Protein AF-A0A2X3JE96-F1 (afdb_monomer_lite)

Secondary structure (DSSP, 8-state):
-EEEEETTEEEEEEEEEEEEETTEEEEEEEEEETTTEEEEEEEEEEEETTEEEEEEEEEEEE-----TT----S-EEEEEEEEEEEEESSSSEEEEEEEEEEGGGTEEEEEEEEEEEEEETTEEEEEEEEEEEEE-TTSTT-EEEEEEEEEEEEETTTTEEEEEEEEEEEE-----

pLDDT: mean 83.29, std 15.34, range [42.59, 97.62]

Sequence (176 aa):
MAVQKTGKERQTGVSLDWQAAEPVQIYGNVWRSNITGYGFDTQGIWTHAQGNVALSHSRSWYRSEDEPYRYTTRPSIDHSSTLSTTWRFNSENSLNARLTHRSRNNGIGADVGFNTRTTLAGNAINWRLAAFDRPYGNTSSLRNRGVSLSASFALGGEKRSGNISLGSRTDSKRQP

Foldseek 3Di:
DDWDDDPPKTKDKDKDWDDPDPQKIKIKMWMAIPAFGIKMKIKIWGADPFWIKMKMKIKGFGDPPPDPPDPPVGTDIKMKIKIWIWGHPDPFKIKIKMWMAIPQAREIKIKIKIWGWDADPNKIKIKMKIWIWAQDPRYNPWIKTKIKIKIKIDDPDDRDIDMDMDMDIDTDDPDD

Structure (mmCIF, N/CA/C/O backbone):
data_AF-A0A2X3JE96-F1
#
_entry.id   AF-A0A2X3JE96-F1
#
loop_
_atom_site.group_PDB
_atom_site.id
_atom_site.type_symbol
_atom_site.label_atom_id
_atom_site.label_alt_id
_atom_site.label_comp_id
_atom_site.label_asym_id
_atom_site.label_entity_id
_atom_site.label_seq_id
_atom_site.pdbx_PDB_ins_code
_atom_site.Cartn_x
_atom_site.Cartn_y
_atom_site.Cartn_z
_atom_site.occupancy
_atom_site.B_iso_or_equiv
_atom_site.auth_seq_id
_atom_site.auth_comp_id
_atom_site.auth_asym_id
_atom_site.auth_atom_id
_atom_site.pdbx_PDB_model_num
ATOM 1 N N . MET A 1 1 ? -5.649 -11.391 -23.382 1.00 57.28 1 MET A N 1
ATOM 2 C CA . MET A 1 1 ? -4.721 -10.716 -24.319 1.00 57.28 1 MET A CA 1
ATOM 3 C C . MET A 1 1 ? -5.280 -9.344 -24.629 1.00 57.28 1 MET A C 1
ATOM 5 O O . MET A 1 1 ? -6.450 -9.263 -24.981 1.00 57.28 1 MET A O 1
ATOM 9 N N . ALA A 1 2 ? -4.484 -8.292 -24.461 1.00 66.94 2 ALA A N 1
ATOM 10 C CA . ALA A 1 2 ? -4.904 -6.920 -24.728 1.00 66.94 2 ALA A CA 1
ATOM 11 C C . ALA A 1 2 ? -3.920 -6.253 -25.696 1.00 66.94 2 ALA A C 1
ATOM 13 O O . ALA A 1 2 ? -2.701 -6.383 -25.554 1.00 66.94 2 ALA A O 1
ATOM 14 N N . VAL A 1 3 ? -4.455 -5.550 -26.692 1.00 64.00 3 VAL A N 1
ATOM 15 C CA . VAL A 1 3 ? -3.678 -4.754 -27.646 1.00 64.00 3 VAL A CA 1
ATOM 16 C C . VAL A 1 3 ? -4.184 -3.326 -27.555 1.00 64.00 3 VAL A C 1
ATOM 18 O O . VAL A 1 3 ? -5.359 -3.074 -27.808 1.00 64.00 3 VAL A O 1
ATOM 21 N N . GLN A 1 4 ? -3.299 -2.399 -27.200 1.00 69.00 4 GLN A N 1
ATOM 22 C CA . GLN A 1 4 ? -3.617 -0.978 -27.126 1.00 69.00 4 GLN A CA 1
ATOM 23 C C . GLN A 1 4 ? -2.662 -0.198 -28.032 1.00 69.00 4 GLN A C 1
ATOM 25 O O . GLN A 1 4 ? -1.456 -0.460 -28.079 1.00 69.00 4 GLN A O 1
ATOM 30 N N . LYS A 1 5 ? -3.214 0.753 -28.788 1.00 64.56 5 LYS A N 1
ATOM 31 C CA . LYS A 1 5 ? -2.460 1.674 -29.639 1.00 64.56 5 LYS A CA 1
ATOM 32 C C . LYS A 1 5 ? -2.765 3.099 -29.190 1.00 64.56 5 LYS A C 1
ATOM 34 O O . LYS A 1 5 ? -3.901 3.541 -29.327 1.00 64.56 5 LYS A O 1
ATOM 39 N N . THR A 1 6 ? -1.751 3.806 -28.704 1.00 62.25 6 THR A N 1
ATOM 40 C CA . THR A 1 6 ? -1.847 5.213 -28.294 1.00 62.25 6 THR A CA 1
ATOM 41 C C . THR A 1 6 ? -0.833 6.011 -29.110 1.00 62.25 6 THR A C 1
ATOM 43 O O . THR A 1 6 ? 0.373 5.916 -28.900 1.00 62.25 6 THR A O 1
ATOM 46 N N . GLY A 1 7 ? -1.299 6.770 -30.106 1.00 66.75 7 GLY A N 1
ATOM 47 C CA . GLY A 1 7 ? -0.417 7.528 -31.003 1.00 66.75 7 GLY A CA 1
ATOM 48 C C . GLY A 1 7 ? 0.545 6.633 -31.806 1.00 66.75 7 GLY A C 1
ATOM 49 O O . GLY A 1 7 ? 0.104 5.753 -32.551 1.00 66.75 7 GLY A O 1
ATOM 50 N N . LYS A 1 8 ? 1.861 6.867 -31.669 1.00 65.19 8 LYS A N 1
ATOM 51 C CA . LYS A 1 8 ? 2.934 6.031 -32.255 1.00 65.19 8 LYS A CA 1
ATOM 52 C C . LYS A 1 8 ? 3.290 4.814 -31.390 1.00 65.19 8 LYS A C 1
ATOM 54 O O . LYS A 1 8 ? 4.024 3.938 -31.844 1.00 65.19 8 LYS A O 1
ATOM 59 N N . GLU A 1 9 ? 2.778 4.742 -30.163 1.00 64.75 9 GLU A N 1
ATOM 60 C CA . GLU A 1 9 ? 3.037 3.638 -29.250 1.00 64.75 9 GLU A CA 1
ATOM 61 C C . GLU A 1 9 ? 2.094 2.470 -29.545 1.00 64.75 9 GLU A C 1
ATOM 63 O O . GLU A 1 9 ? 0.867 2.610 -29.564 1.00 64.75 9 GLU A O 1
ATOM 68 N N . ARG A 1 10 ? 2.679 1.294 -29.774 1.00 78.19 10 ARG A N 1
ATOM 69 C CA . ARG A 1 10 ? 1.950 0.027 -29.837 1.00 78.19 10 ARG A CA 1
ATOM 70 C C . ARG A 1 10 ? 2.374 -0.811 -28.646 1.00 78.19 10 ARG A C 1
ATOM 72 O O . ARG A 1 10 ? 3.548 -1.171 -28.561 1.00 78.19 10 ARG A O 1
ATOM 79 N N . GLN A 1 11 ? 1.418 -1.135 -27.781 1.00 79.12 11 GLN A N 1
ATOM 80 C CA . GLN A 1 11 ? 1.623 -2.007 -26.635 1.00 79.12 11 GLN A CA 1
ATOM 81 C C . GLN A 1 11 ? 0.806 -3.290 -26.804 1.00 79.12 11 GLN A C 1
ATOM 83 O O . GLN A 1 11 ? -0.346 -3.280 -27.240 1.00 79.12 11 GLN A O 1
ATOM 88 N N . THR A 1 12 ? 1.423 -4.427 -26.511 1.00 85.81 12 THR A N 1
ATOM 89 C CA . THR A 1 12 ? 0.778 -5.744 -26.507 1.00 85.81 12 THR A CA 1
ATOM 90 C C . THR A 1 12 ? 1.064 -6.410 -25.176 1.00 85.81 12 THR A C 1
ATOM 92 O O . THR A 1 12 ? 2.219 -6.448 -24.754 1.00 85.81 12 THR A O 1
ATOM 95 N N . GLY A 1 13 ? 0.020 -6.908 -24.518 1.00 85.69 13 GLY A N 1
ATOM 96 C CA . GLY A 1 13 ? 0.117 -7.522 -23.202 1.00 85.69 13 GLY A CA 1
ATOM 97 C C . GLY A 1 13 ? -0.664 -8.824 -23.087 1.00 85.69 13 GLY A C 1
ATOM 98 O O . GLY A 1 13 ? -1.726 -9.010 -23.697 1.00 85.69 13 GLY A O 1
ATOM 99 N N . VAL A 1 14 ? -0.127 -9.727 -22.279 1.00 89.56 14 VAL A N 1
ATOM 100 C CA . VAL A 1 14 ? -0.758 -10.979 -21.877 1.00 89.56 14 VAL A CA 1
ATOM 101 C C . VAL A 1 14 ? -0.803 -10.995 -20.360 1.00 89.56 14 VAL A C 1
ATOM 103 O O . VAL A 1 14 ? 0.239 -10.975 -19.713 1.00 89.56 14 VAL A O 1
ATOM 106 N N . SER A 1 15 ? -2.012 -11.055 -19.817 1.00 92.00 15 SER A N 1
ATOM 107 C CA . SER A 1 15 ? -2.261 -11.257 -18.399 1.00 92.00 15 SER A CA 1
ATOM 108 C C . SER A 1 15 ? -2.783 -12.668 -18.144 1.00 92.00 15 SER A C 1
ATOM 110 O O . SER A 1 15 ? -3.463 -13.259 -18.988 1.00 92.00 15 SER A O 1
ATOM 112 N N . LEU A 1 16 ? -2.445 -13.189 -16.975 1.00 93.31 16 LEU A N 1
ATOM 113 C CA . LEU A 1 16 ? -2.875 -14.454 -16.417 1.00 93.31 16 LEU A CA 1
ATOM 114 C C . LEU A 1 16 ? -3.349 -14.185 -14.992 1.00 93.31 16 LEU A C 1
ATOM 116 O O . LEU A 1 16 ? -2.656 -13.542 -14.206 1.00 93.31 16 LEU A O 1
ATOM 120 N N . ASP A 1 17 ? -4.535 -14.679 -14.686 1.00 93.81 17 ASP A N 1
ATOM 121 C CA . ASP A 1 17 ? -5.099 -14.708 -13.345 1.00 93.81 17 ASP A CA 1
ATOM 122 C C . ASP A 1 17 ? -5.314 -16.176 -12.994 1.00 93.81 17 ASP A C 1
ATOM 124 O O . ASP A 1 17 ? -5.878 -16.938 -13.786 1.00 93.81 17 ASP A O 1
ATOM 128 N N . TRP A 1 18 ? -4.784 -16.585 -11.851 1.00 94.38 18 TRP A N 1
ATOM 129 C CA . TRP A 1 18 ? -4.865 -17.945 -11.374 1.00 94.38 18 TRP A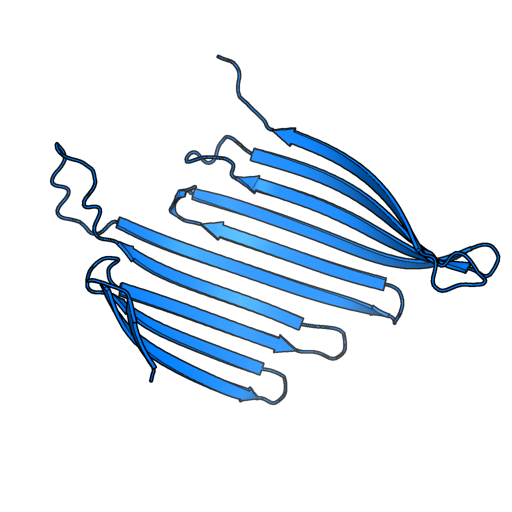 CA 1
ATOM 130 C C . TRP A 1 18 ? -5.215 -17.988 -9.893 1.00 94.38 18 TRP A C 1
ATOM 132 O O . TRP A 1 18 ? -4.445 -17.577 -9.023 1.00 94.38 18 TRP A O 1
ATOM 142 N N . GLN A 1 19 ? -6.367 -18.580 -9.596 1.00 95.25 19 GLN A N 1
ATOM 143 C CA . GLN A 1 19 ? -6.744 -18.958 -8.244 1.00 95.25 19 GLN A CA 1
ATOM 144 C C . GLN A 1 19 ? -6.149 -20.334 -7.920 1.00 95.25 19 GLN A C 1
ATOM 146 O O . GLN A 1 19 ? -6.701 -21.367 -8.294 1.00 95.25 19 GLN A O 1
ATOM 151 N N . ALA A 1 20 ? -4.991 -20.346 -7.257 1.00 90.31 20 ALA A N 1
ATOM 152 C CA . ALA A 1 20 ? -4.286 -21.581 -6.905 1.00 90.31 20 ALA A CA 1
ATOM 153 C C . ALA A 1 20 ? -4.995 -22.356 -5.779 1.00 90.31 20 ALA A C 1
ATOM 155 O O . ALA A 1 20 ? -4.945 -23.582 -5.739 1.00 90.31 20 ALA A O 1
ATOM 156 N N . ALA A 1 21 ? -5.658 -21.636 -4.872 1.00 93.19 21 ALA A N 1
ATOM 157 C CA . ALA A 1 21 ? -6.524 -22.178 -3.832 1.00 93.19 21 ALA A CA 1
ATOM 158 C C . ALA A 1 21 ? -7.591 -21.136 -3.468 1.00 93.19 21 ALA A C 1
ATOM 160 O O . ALA A 1 21 ? -7.455 -19.966 -3.823 1.00 93.19 21 ALA A O 1
ATOM 161 N N . GLU A 1 22 ? -8.614 -21.515 -2.701 1.00 92.25 22 GLU A N 1
ATOM 162 C CA . GLU A 1 22 ? -9.625 -20.567 -2.206 1.00 92.25 22 GLU A CA 1
ATOM 163 C C . GLU A 1 22 ? -9.017 -19.291 -1.578 1.00 92.25 22 GLU A C 1
ATOM 165 O O . GLU A 1 22 ? -9.424 -18.198 -1.981 1.00 92.25 22 GLU A O 1
ATOM 170 N N . PRO A 1 23 ? -8.004 -19.371 -0.682 1.00 95.25 23 PRO A N 1
ATOM 171 C CA . PRO A 1 23 ? -7.387 -18.183 -0.102 1.00 95.25 23 PRO A CA 1
ATOM 172 C C . PRO A 1 23 ? -6.238 -17.591 -0.930 1.00 95.25 23 PRO A C 1
ATOM 174 O O . PRO A 1 23 ? -5.687 -16.580 -0.510 1.00 95.25 23 PRO A O 1
ATOM 177 N N . VAL A 1 24 ? -5.804 -18.201 -2.041 1.00 96.38 24 VAL A N 1
ATOM 178 C CA . VAL A 1 24 ? -4.591 -17.781 -2.770 1.00 96.38 24 VAL A CA 1
ATOM 179 C C . VAL A 1 24 ? -4.911 -17.435 -4.218 1.00 96.38 24 VAL A C 1
ATOM 181 O O . VAL A 1 24 ? -5.300 -18.296 -5.007 1.00 96.38 24 VAL A O 1
ATOM 184 N N . GLN A 1 25 ? -4.656 -16.182 -4.581 1.00 96.94 25 GLN A N 1
ATOM 185 C CA . GLN A 1 25 ? -4.779 -15.666 -5.940 1.00 96.94 25 GLN A CA 1
ATOM 186 C C . GLN A 1 25 ? -3.420 -15.200 -6.446 1.00 96.94 25 GLN A C 1
ATOM 188 O O . GLN A 1 25 ? -2.651 -14.578 -5.713 1.00 96.94 25 GLN A O 1
ATOM 193 N N . ILE A 1 26 ? -3.118 -15.502 -7.701 1.00 96.44 26 ILE A N 1
ATOM 194 C CA . ILE A 1 26 ? -1.872 -15.133 -8.358 1.00 96.44 26 ILE A CA 1
ATOM 195 C C . ILE A 1 26 ? -2.220 -14.449 -9.672 1.00 96.44 26 ILE A C 1
ATOM 197 O O . ILE A 1 26 ? -2.830 -15.037 -10.556 1.00 96.44 26 ILE A O 1
ATOM 201 N N . TYR A 1 27 ? -1.763 -13.217 -9.809 1.00 95.19 27 TYR A N 1
ATOM 202 C CA . TYR A 1 27 ? -1.866 -12.414 -11.010 1.00 95.19 27 TYR A CA 1
ATOM 203 C C . TYR A 1 27 ? -0.484 -12.286 -11.638 1.00 95.19 27 TYR A C 1
ATOM 205 O O . TYR A 1 27 ? 0.521 -12.101 -10.947 1.00 95.19 27 TYR A O 1
ATOM 213 N N . GLY A 1 28 ? -0.422 -12.364 -12.956 1.00 94.62 28 GLY A N 1
ATOM 214 C CA . GLY A 1 28 ? 0.780 -12.102 -13.725 1.00 94.62 28 GLY A CA 1
ATOM 215 C C . GLY A 1 28 ? 0.421 -11.382 -15.007 1.00 94.62 28 GLY A C 1
ATOM 216 O O . GLY A 1 28 ? -0.567 -11.710 -15.653 1.00 94.62 28 GLY A O 1
ATOM 217 N N . ASN A 1 29 ? 1.218 -10.411 -15.410 1.00 93.56 29 ASN A N 1
ATOM 218 C CA . ASN A 1 29 ? 1.066 -9.756 -16.692 1.00 93.56 29 ASN A CA 1
ATOM 219 C C . ASN A 1 29 ? 2.434 -9.480 -17.299 1.00 93.56 29 ASN A C 1
ATOM 221 O O . ASN A 1 29 ? 3.395 -9.136 -16.620 1.00 93.56 29 ASN A O 1
ATOM 225 N N . VAL A 1 30 ? 2.529 -9.683 -18.605 1.00 91.06 30 VAL A N 1
ATOM 226 C CA . VAL A 1 30 ? 3.723 -9.427 -19.401 1.00 91.06 30 VAL A CA 1
ATOM 227 C C . VAL A 1 30 ? 3.307 -8.524 -20.536 1.00 91.06 30 VAL A C 1
ATOM 229 O O . VAL A 1 30 ? 2.324 -8.791 -21.225 1.00 91.06 30 VAL A O 1
ATOM 232 N N . TRP A 1 31 ? 4.064 -7.463 -20.761 1.00 89.06 31 TRP A N 1
ATOM 233 C CA . TRP A 1 31 ? 3.757 -6.490 -21.791 1.00 89.06 31 TRP A CA 1
ATOM 234 C C . TRP A 1 31 ? 5.003 -6.085 -22.566 1.00 89.06 31 TRP A C 1
ATOM 236 O O . TRP A 1 31 ? 6.136 -6.134 -22.084 1.00 89.06 31 TRP A O 1
ATOM 246 N N . ARG A 1 32 ? 4.772 -5.662 -23.805 1.00 86.75 32 ARG A N 1
ATOM 247 C CA . ARG A 1 32 ? 5.783 -5.136 -24.713 1.00 86.75 32 ARG A CA 1
ATOM 248 C C . ARG A 1 32 ? 5.245 -3.889 -25.393 1.00 86.75 32 ARG A C 1
ATOM 250 O O . ARG A 1 32 ? 4.182 -3.937 -26.005 1.00 86.75 32 ARG A O 1
ATOM 257 N N . SER A 1 33 ? 6.003 -2.810 -25.313 1.00 83.06 33 SER A N 1
ATOM 258 C CA . SER A 1 33 ? 5.824 -1.557 -26.032 1.00 83.06 33 SER A CA 1
ATOM 259 C C . SER A 1 33 ? 6.997 -1.328 -26.984 1.00 83.06 33 SER A C 1
ATOM 261 O O . SER A 1 33 ? 8.146 -1.667 -26.694 1.00 83.06 33 SER A O 1
ATOM 263 N N . ASN A 1 34 ? 6.711 -0.732 -28.138 1.00 76.69 34 ASN A N 1
ATOM 264 C CA . ASN A 1 34 ? 7.745 -0.367 -29.106 1.00 76.69 34 ASN A CA 1
ATOM 265 C C . ASN A 1 34 ? 8.548 0.882 -28.707 1.00 76.69 34 ASN A C 1
ATOM 267 O O . ASN A 1 34 ? 9.606 1.098 -29.289 1.00 76.69 34 ASN A O 1
ATOM 271 N N . ILE A 1 35 ? 8.064 1.673 -27.742 1.00 70.06 35 ILE A N 1
ATOM 272 C CA . ILE A 1 35 ? 8.715 2.914 -27.286 1.00 70.06 35 ILE A CA 1
ATOM 273 C C . ILE A 1 35 ? 9.325 2.707 -25.897 1.00 70.06 35 ILE A C 1
ATOM 275 O O . ILE A 1 35 ? 10.517 2.907 -25.696 1.00 70.06 35 ILE A O 1
ATOM 279 N N . THR A 1 36 ? 8.530 2.232 -24.939 1.00 69.50 36 THR A N 1
ATOM 280 C CA . THR A 1 36 ? 8.955 2.115 -23.534 1.00 69.50 36 THR A CA 1
ATOM 281 C C . THR A 1 36 ? 9.697 0.813 -23.212 1.00 69.50 36 THR A C 1
ATOM 283 O O . THR A 1 36 ? 10.308 0.708 -22.154 1.00 69.50 36 THR A O 1
ATOM 286 N N . GLY A 1 37 ? 9.724 -0.166 -24.123 1.00 81.62 37 GLY A N 1
ATOM 287 C CA . GLY A 1 37 ? 10.411 -1.447 -23.929 1.00 81.62 37 GLY A CA 1
ATOM 288 C C . GLY A 1 37 ? 9.469 -2.560 -23.474 1.00 81.62 37 GLY A C 1
ATOM 289 O O . GLY A 1 37 ? 8.324 -2.618 -23.904 1.00 81.62 37 GLY A O 1
ATOM 290 N N . TYR A 1 38 ? 9.937 -3.499 -22.659 1.00 87.94 38 TYR A N 1
ATOM 291 C CA . TYR A 1 38 ? 9.112 -4.621 -22.192 1.00 87.94 38 TYR A CA 1
ATOM 292 C C . TYR A 1 38 ? 9.196 -4.764 -20.681 1.00 87.94 38 TYR A C 1
ATOM 294 O O . TYR A 1 38 ? 10.137 -4.286 -20.047 1.00 87.94 38 TYR A O 1
ATOM 302 N N . GLY A 1 39 ? 8.213 -5.436 -20.102 1.00 89.75 39 GLY A N 1
ATOM 303 C CA . GLY A 1 39 ? 8.169 -5.658 -18.673 1.00 89.75 39 GLY A CA 1
ATOM 304 C C . GLY A 1 39 ? 7.207 -6.759 -18.291 1.00 89.75 39 GLY A C 1
ATOM 305 O O . GLY A 1 39 ? 6.433 -7.260 -19.107 1.00 89.75 39 GLY A O 1
ATOM 306 N N . PHE A 1 40 ? 7.284 -7.133 -17.027 1.00 93.12 40 PHE A N 1
ATOM 307 C CA . PHE A 1 40 ? 6.314 -7.999 -16.402 1.00 93.12 40 PHE A CA 1
ATOM 308 C C . PHE A 1 40 ? 5.985 -7.501 -15.002 1.00 93.12 40 PHE A C 1
ATOM 310 O O . PHE A 1 40 ? 6.783 -6.822 -14.348 1.00 93.12 40 PHE A O 1
ATOM 317 N N . ASP A 1 41 ? 4.811 -7.881 -14.542 1.00 93.69 41 ASP A N 1
ATOM 318 C CA . ASP A 1 41 ? 4.338 -7.710 -13.187 1.00 93.69 41 ASP A CA 1
ATOM 319 C C . ASP A 1 41 ? 3.737 -9.029 -12.705 1.00 93.69 41 ASP A C 1
ATOM 321 O O . ASP A 1 41 ? 3.124 -9.776 -13.462 1.00 93.69 41 ASP A O 1
ATOM 325 N N . THR A 1 42 ? 3.995 -9.360 -11.450 1.00 96.00 42 THR A N 1
ATOM 326 C CA . THR A 1 42 ? 3.417 -10.510 -10.767 1.00 96.00 42 THR A CA 1
ATOM 327 C C . THR A 1 42 ? 2.928 -10.074 -9.401 1.00 96.00 42 THR A C 1
ATOM 329 O O . THR A 1 42 ? 3.555 -9.247 -8.736 1.00 96.00 42 THR A O 1
ATOM 332 N N . GLN A 1 43 ? 1.801 -10.624 -8.965 1.00 96.81 43 GLN A N 1
ATOM 333 C CA . GLN A 1 43 ? 1.222 -10.366 -7.659 1.00 96.81 43 GLN A CA 1
ATOM 334 C C . GLN A 1 43 ? 0.594 -11.640 -7.103 1.00 96.81 43 GLN A C 1
ATOM 336 O O . GLN A 1 43 ? -0.318 -12.195 -7.695 1.00 96.81 43 GLN A O 1
ATOM 341 N N . GLY A 1 44 ? 1.061 -12.083 -5.943 1.00 97.19 44 GLY A N 1
ATOM 342 C CA . GLY A 1 44 ? 0.387 -13.094 -5.139 1.00 97.19 44 GLY A CA 1
ATOM 343 C C . GLY A 1 44 ? -0.393 -12.422 -4.019 1.00 97.19 44 GLY A C 1
ATOM 344 O O . GLY A 1 44 ? 0.141 -11.543 -3.343 1.00 97.19 44 GLY A O 1
ATOM 345 N N . ILE A 1 45 ? -1.635 -12.838 -3.806 1.00 97.62 45 ILE A N 1
ATOM 346 C CA . ILE A 1 45 ? -2.486 -12.412 -2.700 1.00 97.62 45 ILE A CA 1
ATOM 347 C C . ILE A 1 45 ? -2.909 -13.659 -1.940 1.00 97.62 45 ILE A C 1
ATOM 349 O O . ILE A 1 45 ? -3.490 -14.579 -2.507 1.00 97.62 45 ILE A O 1
ATOM 353 N N . TRP A 1 46 ? -2.626 -13.670 -0.646 1.00 97.44 46 TRP A N 1
ATOM 354 C CA . TRP A 1 46 ? -3.121 -14.659 0.289 1.00 97.44 46 TRP A CA 1
ATOM 355 C C . TRP A 1 46 ? -4.109 -13.998 1.247 1.00 97.44 46 TRP A C 1
ATOM 357 O O . TRP A 1 46 ? -3.767 -13.053 1.958 1.00 97.44 46 TRP A O 1
ATOM 367 N N . THR A 1 47 ? -5.342 -14.482 1.265 1.00 96.75 47 THR A N 1
ATOM 368 C CA . THR A 1 47 ? -6.429 -13.997 2.112 1.00 96.75 47 THR A CA 1
ATOM 369 C C . THR A 1 47 ? -6.691 -14.994 3.233 1.00 96.75 47 THR A C 1
ATOM 371 O O . THR A 1 47 ? -6.828 -16.189 3.005 1.00 96.75 47 THR A O 1
ATOM 374 N N . HIS A 1 48 ? -6.799 -1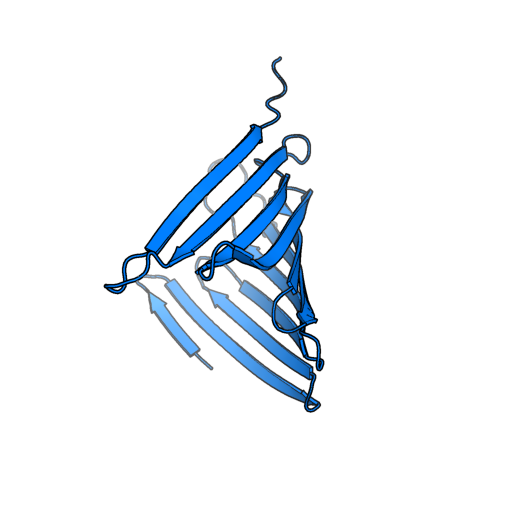4.502 4.459 1.00 93.62 48 HIS A N 1
ATOM 375 C CA . HIS A 1 48 ? -7.152 -15.294 5.635 1.00 93.62 48 HIS A CA 1
ATOM 376 C C . HIS A 1 48 ? -8.297 -14.607 6.390 1.00 93.62 48 HIS A C 1
ATOM 378 O O . HIS A 1 48 ? -8.662 -13.470 6.091 1.00 93.62 48 HIS A O 1
ATOM 384 N N . ALA A 1 49 ? -8.869 -15.267 7.401 1.00 93.31 49 ALA A N 1
ATOM 385 C CA . ALA A 1 49 ? -10.043 -14.758 8.125 1.00 93.31 49 ALA A CA 1
ATOM 386 C C . ALA A 1 49 ? -9.850 -13.346 8.716 1.00 93.31 49 ALA A C 1
ATOM 388 O O . ALA A 1 49 ? -10.785 -12.553 8.793 1.00 93.31 49 ALA A O 1
ATOM 389 N N . GLN A 1 50 ? -8.619 -13.024 9.110 1.00 95.00 50 GLN A N 1
ATOM 390 C CA . GLN A 1 50 ? -8.263 -11.747 9.720 1.00 95.00 50 GLN A CA 1
ATOM 391 C C . GLN A 1 50 ? -7.684 -10.749 8.711 1.00 95.00 50 GLN A C 1
ATOM 393 O O . GLN A 1 50 ? -7.299 -9.665 9.116 1.00 95.00 50 GLN A O 1
ATOM 398 N N . GLY A 1 51 ? -7.631 -11.033 7.407 1.00 94.62 51 GLY A N 1
ATOM 399 C CA . GLY A 1 51 ? -7.120 -10.059 6.444 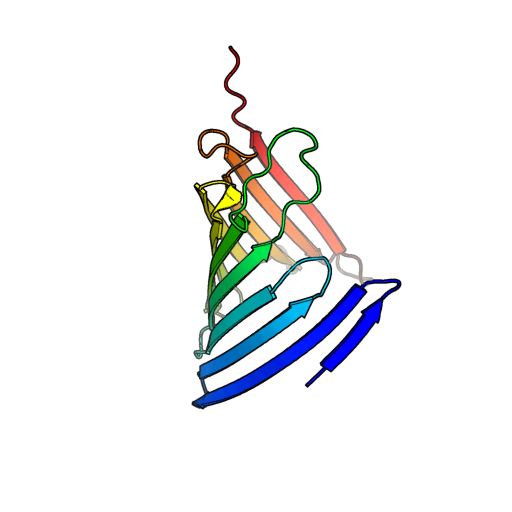1.00 94.62 51 GLY A CA 1
ATOM 400 C C . GLY A 1 51 ? -6.426 -10.656 5.232 1.00 94.62 51 GLY A C 1
ATOM 401 O O . GLY A 1 51 ? -6.902 -11.627 4.649 1.00 94.62 51 GLY A O 1
ATOM 402 N N . ASN A 1 52 ? -5.354 -10.012 4.779 1.00 96.62 52 ASN A N 1
ATOM 403 C CA . ASN A 1 52 ? -4.626 -10.452 3.598 1.00 96.62 52 ASN A CA 1
ATOM 404 C C . ASN A 1 52 ? -3.151 -10.064 3.631 1.00 96.62 52 ASN A C 1
ATOM 406 O O . ASN A 1 52 ? -2.750 -9.086 4.256 1.00 96.62 52 ASN A O 1
ATOM 410 N N . VAL A 1 53 ? -2.357 -10.824 2.892 1.00 97.31 53 VAL A N 1
ATOM 411 C CA . VAL A 1 53 ? -0.970 -10.526 2.568 1.00 97.31 53 VAL A CA 1
ATOM 412 C C . VAL A 1 53 ? -0.857 -10.530 1.054 1.00 97.31 53 VAL A C 1
ATOM 414 O O . VAL A 1 53 ? -1.272 -11.480 0.402 1.00 97.31 53 VAL A O 1
ATOM 417 N N . ALA A 1 54 ? -0.297 -9.474 0.485 1.00 97.44 54 ALA A N 1
ATOM 418 C CA . ALA A 1 54 ? -0.038 -9.365 -0.937 1.00 97.44 54 ALA A CA 1
ATOM 419 C C . ALA A 1 54 ? 1.443 -9.086 -1.177 1.00 97.44 54 ALA A C 1
ATOM 421 O O . ALA A 1 54 ? 2.018 -8.170 -0.590 1.00 97.44 54 ALA A O 1
ATOM 422 N N . LEU A 1 55 ? 2.050 -9.863 -2.063 1.00 97.50 55 LEU A N 1
ATOM 423 C CA . LEU A 1 55 ? 3.405 -9.666 -2.548 1.00 97.50 55 LEU A CA 1
ATOM 424 C C . LEU A 1 55 ? 3.320 -9.383 -4.039 1.00 97.50 55 LEU A C 1
ATOM 426 O O . LEU A 1 55 ? 2.781 -10.191 -4.784 1.00 97.50 55 LEU A O 1
ATOM 430 N N . SER A 1 56 ? 3.872 -8.263 -4.482 1.00 96.44 56 SER A N 1
ATOM 431 C CA . SER A 1 56 ? 3.970 -7.935 -5.899 1.00 96.44 56 SER A CA 1
ATOM 432 C C . SER A 1 56 ? 5.405 -7.643 -6.294 1.00 96.44 56 SER A C 1
ATOM 434 O O . SER A 1 56 ? 6.120 -6.945 -5.572 1.00 96.44 56 SER A O 1
ATOM 436 N N . HIS A 1 57 ? 5.804 -8.110 -7.465 1.00 95.50 57 HIS A N 1
ATOM 437 C CA . HIS A 1 57 ? 7.078 -7.793 -8.077 1.00 95.50 57 HIS A CA 1
ATOM 438 C C . HIS A 1 57 ? 6.843 -7.335 -9.510 1.00 95.50 57 HIS A C 1
ATOM 440 O O . HIS A 1 57 ? 6.112 -7.969 -10.260 1.00 95.50 57 HIS A O 1
ATOM 446 N N . SER A 1 58 ? 7.471 -6.239 -9.902 1.00 92.94 58 SER A N 1
ATOM 447 C CA . SER A 1 58 ? 7.463 -5.774 -11.279 1.00 92.94 58 SER A CA 1
ATOM 448 C C . SER A 1 58 ? 8.878 -5.516 -11.748 1.00 92.94 58 SER A C 1
ATOM 450 O O . SER A 1 58 ? 9.736 -5.065 -10.986 1.00 92.94 58 SER A O 1
ATOM 452 N N . ARG A 1 59 ? 9.123 -5.802 -13.021 1.00 91.94 59 ARG A N 1
ATOM 453 C CA . ARG A 1 59 ? 10.399 -5.547 -13.674 1.00 91.94 59 ARG A CA 1
ATOM 454 C C . ARG A 1 59 ? 10.152 -5.047 -15.081 1.00 91.94 59 ARG A C 1
ATOM 456 O O . ARG A 1 59 ? 9.377 -5.625 -15.834 1.00 91.94 59 ARG A O 1
ATOM 463 N N . SER A 1 60 ? 10.845 -3.981 -15.432 1.00 87.81 60 SER A N 1
ATOM 464 C CA . SER A 1 60 ? 10.732 -3.307 -16.717 1.00 87.81 60 SER A CA 1
ATOM 465 C C . SER A 1 60 ? 12.115 -2.973 -17.249 1.00 87.81 60 SER A C 1
ATOM 467 O O . SER A 1 60 ? 12.991 -2.524 -16.505 1.00 87.81 60 SER A O 1
ATOM 469 N N . TRP A 1 61 ? 12.296 -3.188 -18.543 1.00 84.88 61 TRP A N 1
ATOM 470 C CA . TRP A 1 61 ? 13.508 -2.874 -19.280 1.00 84.88 61 TRP A CA 1
ATOM 471 C C . TRP A 1 61 ? 13.204 -1.717 -20.223 1.00 84.88 61 TRP A C 1
ATOM 473 O O . TRP A 1 61 ? 12.519 -1.903 -21.229 1.00 84.88 61 TRP A O 1
ATOM 483 N N . TYR A 1 62 ? 13.726 -0.537 -19.896 1.00 74.00 62 TYR A N 1
ATOM 484 C CA . TYR A 1 62 ? 13.554 0.670 -20.696 1.00 74.00 62 TYR A CA 1
ATOM 485 C C . TYR A 1 62 ? 14.748 0.872 -21.629 1.00 74.00 62 TYR A C 1
ATOM 487 O O . TYR A 1 62 ? 15.900 0.614 -21.261 1.00 74.00 62 TYR A O 1
ATOM 495 N N . ARG A 1 63 ? 14.484 1.382 -22.833 1.00 60.22 63 ARG A N 1
ATOM 496 C CA . ARG A 1 63 ? 15.513 2.024 -23.657 1.00 60.22 63 ARG A CA 1
ATOM 497 C C . ARG A 1 63 ? 15.520 3.503 -23.288 1.00 60.22 63 ARG A C 1
ATOM 499 O O . ARG A 1 63 ? 14.514 4.176 -23.465 1.00 60.22 63 ARG A O 1
ATOM 506 N N . SER A 1 64 ? 16.617 3.982 -22.711 1.00 52.59 64 SER A N 1
ATOM 507 C CA . SER A 1 64 ? 16.786 5.411 -22.453 1.00 52.59 64 SER A CA 1
ATOM 508 C C . SER A 1 64 ? 17.129 6.088 -23.783 1.00 52.59 64 SER A C 1
ATOM 510 O O . SER A 1 64 ? 18.245 5.921 -24.262 1.00 52.59 64 SER A O 1
ATOM 512 N N . GLU A 1 65 ? 16.183 6.800 -24.397 1.00 53.03 65 GLU A N 1
ATOM 513 C CA . GLU A 1 65 ? 16.438 7.600 -25.613 1.00 53.03 65 GLU A CA 1
ATOM 514 C C . GLU A 1 65 ? 16.909 9.040 -25.297 1.00 53.03 65 GLU A C 1
ATOM 516 O O . GLU A 1 65 ? 17.363 9.740 -26.195 1.00 53.03 65 GLU A O 1
ATOM 521 N N . ASP A 1 66 ? 16.893 9.465 -24.026 1.00 44.97 66 ASP A N 1
ATOM 522 C CA . ASP A 1 66 ? 16.999 10.887 -23.642 1.00 44.97 66 ASP A CA 1
ATOM 523 C C . ASP A 1 66 ? 18.392 11.388 -23.194 1.00 44.97 66 ASP A C 1
ATOM 525 O O . ASP A 1 66 ? 18.497 12.482 -22.645 1.00 44.97 66 ASP A O 1
ATOM 529 N N . GLU A 1 67 ? 19.487 10.654 -23.425 1.00 47.19 67 GLU A N 1
ATOM 530 C CA . GLU A 1 67 ? 20.846 11.158 -23.127 1.00 47.19 67 GLU A CA 1
ATOM 531 C C . GLU A 1 67 ? 21.656 11.367 -24.422 1.00 47.19 67 GLU A C 1
ATOM 533 O O . GLU A 1 67 ? 22.300 10.428 -24.902 1.00 47.19 67 GLU A O 1
ATOM 538 N N . PRO A 1 68 ? 21.681 12.591 -24.997 1.00 45.47 68 PRO A N 1
ATOM 539 C CA . PRO A 1 68 ? 22.260 12.864 -26.320 1.00 45.47 68 PRO A CA 1
ATOM 540 C C . PRO A 1 68 ? 23.781 12.641 -26.434 1.00 45.47 68 PRO A C 1
ATOM 542 O O . PRO A 1 68 ? 24.326 12.738 -27.529 1.00 45.47 68 PRO A O 1
ATOM 545 N N . TYR A 1 69 ? 24.477 12.315 -25.338 1.00 49.03 69 TYR A N 1
ATOM 546 C CA . TYR A 1 69 ? 25.934 12.121 -25.315 1.00 49.03 69 TYR A CA 1
ATOM 547 C C . TYR A 1 69 ? 26.408 10.815 -24.661 1.00 49.03 69 TYR A C 1
ATOM 549 O O . TYR A 1 69 ? 27.613 10.607 -24.501 1.00 49.03 69 TYR A O 1
ATOM 557 N N . ARG A 1 70 ? 25.503 9.895 -24.304 1.00 45.03 70 ARG A N 1
ATOM 558 C CA . ARG A 1 70 ? 25.886 8.580 -23.768 1.00 45.03 70 ARG A CA 1
ATOM 559 C C . ARG A 1 70 ? 25.086 7.474 -24.439 1.00 45.03 70 ARG A C 1
ATOM 561 O O . ARG A 1 70 ? 24.041 7.062 -23.954 1.00 45.03 70 ARG A O 1
ATOM 568 N N . TYR A 1 71 ? 25.647 6.934 -25.521 1.00 43.44 71 TYR A N 1
ATOM 569 C CA . TYR A 1 71 ? 25.273 5.621 -26.049 1.00 43.44 71 TYR A CA 1
ATOM 570 C C . TYR A 1 71 ? 25.615 4.542 -25.008 1.00 43.44 71 TYR A C 1
ATOM 572 O O . TYR A 1 71 ? 26.659 3.894 -25.065 1.00 43.44 71 TYR A O 1
ATOM 580 N N . THR A 1 72 ? 24.755 4.349 -24.012 1.00 48.03 72 THR A N 1
ATOM 581 C CA . THR A 1 72 ? 24.789 3.143 -23.190 1.00 48.03 72 THR A CA 1
ATOM 582 C C . THR A 1 72 ? 23.928 2.096 -23.887 1.00 48.03 72 THR A C 1
ATOM 584 O O . THR A 1 72 ? 22.709 2.072 -23.783 1.00 48.03 72 THR A O 1
ATOM 587 N N . THR A 1 73 ? 24.566 1.176 -24.611 1.00 50.94 73 THR A N 1
ATOM 588 C CA . THR A 1 73 ? 23.926 0.070 -25.358 1.00 50.94 73 THR A CA 1
ATOM 589 C C . THR A 1 73 ? 23.149 -0.919 -24.465 1.00 50.94 73 THR A C 1
ATOM 591 O O . THR A 1 73 ? 22.656 -1.942 -24.936 1.00 50.94 73 THR A O 1
ATOM 594 N N . ARG A 1 74 ? 23.058 -0.668 -23.153 1.00 54.53 74 ARG A N 1
ATOM 595 C CA . ARG A 1 74 ? 22.441 -1.562 -22.170 1.00 54.53 74 ARG A CA 1
ATOM 596 C C . ARG A 1 74 ? 21.081 -1.004 -21.738 1.00 54.53 74 ARG A C 1
ATOM 598 O O . ARG A 1 74 ? 21.041 0.122 -21.251 1.00 54.53 74 ARG A O 1
ATOM 605 N N . PRO A 1 75 ? 19.986 -1.775 -21.871 1.00 61.28 75 PRO A N 1
ATOM 606 C CA . PRO A 1 75 ? 18.674 -1.350 -21.396 1.00 61.28 75 PRO A CA 1
ATOM 607 C C . PRO A 1 75 ? 18.713 -1.068 -19.888 1.00 61.28 75 PRO A C 1
ATOM 609 O O . PRO A 1 75 ? 19.251 -1.865 -19.114 1.00 61.28 75 PRO A O 1
ATOM 612 N N . SER A 1 76 ? 18.130 0.057 -19.475 1.00 72.19 76 SER A N 1
ATOM 613 C CA . SER A 1 76 ? 17.988 0.424 -18.066 1.00 72.19 76 SER A CA 1
ATOM 614 C C . SER A 1 76 ? 16.942 -0.484 -17.423 1.00 72.19 76 SER A C 1
ATOM 616 O O . SER A 1 76 ? 15.804 -0.558 -17.887 1.00 72.19 76 SER A O 1
ATOM 618 N N . ILE A 1 77 ? 17.325 -1.194 -16.361 1.00 80.81 77 ILE A N 1
ATOM 619 C CA . ILE A 1 77 ? 16.445 -2.133 -15.656 1.00 80.81 77 ILE A CA 1
ATOM 620 C C . ILE A 1 77 ? 15.864 -1.437 -14.424 1.00 80.81 77 ILE A C 1
ATOM 622 O O . ILE A 1 77 ? 16.596 -1.133 -13.483 1.00 80.81 77 ILE A O 1
ATOM 626 N N . ASP A 1 78 ? 14.547 -1.233 -14.404 1.00 86.12 78 ASP A N 1
ATOM 627 C CA . ASP A 1 78 ? 13.820 -0.862 -13.185 1.00 86.12 78 ASP A CA 1
ATOM 628 C C . ASP A 1 78 ? 13.097 -2.100 -12.658 1.00 86.12 78 ASP A C 1
ATOM 630 O O . ASP A 1 78 ? 12.446 -2.819 -13.418 1.00 86.12 78 ASP A O 1
ATOM 634 N N . HIS A 1 79 ? 13.216 -2.363 -11.365 1.00 89.94 79 HIS A N 1
ATOM 635 C CA . HIS A 1 79 ? 12.406 -3.375 -10.709 1.00 89.94 79 HIS A CA 1
ATOM 636 C C . HIS A 1 79 ? 11.891 -2.850 -9.382 1.00 89.94 79 HIS A C 1
ATOM 638 O O . HIS A 1 79 ? 12.593 -2.148 -8.648 1.00 89.94 79 HIS A O 1
ATOM 644 N N . SER A 1 80 ? 10.659 -3.221 -9.059 1.00 91.69 80 SER A N 1
ATOM 645 C CA . SER A 1 80 ? 10.035 -2.874 -7.797 1.00 91.69 80 SER A CA 1
ATOM 646 C C . SER A 1 80 ? 9.418 -4.097 -7.142 1.00 91.69 80 SER A C 1
ATOM 648 O O . SER A 1 80 ? 8.789 -4.918 -7.798 1.00 91.69 80 SER A O 1
ATOM 650 N N . SER A 1 81 ? 9.614 -4.224 -5.838 1.00 95.31 81 SER A N 1
ATOM 651 C CA . SER A 1 81 ? 8.977 -5.246 -5.017 1.00 95.31 81 SER A CA 1
ATOM 652 C C . SER A 1 81 ? 8.147 -4.544 -3.959 1.00 95.31 81 SER A C 1
ATOM 654 O O . SER A 1 81 ? 8.618 -3.598 -3.335 1.00 95.31 81 SER A O 1
ATOM 656 N N . THR A 1 82 ? 6.917 -4.988 -3.751 1.00 96.38 82 THR A N 1
ATOM 657 C CA . THR A 1 82 ? 6.047 -4.495 -2.686 1.00 96.38 82 THR A CA 1
ATOM 658 C C . THR A 1 82 ? 5.507 -5.677 -1.907 1.00 96.38 82 THR A C 1
ATOM 660 O O . THR A 1 82 ? 4.974 -6.607 -2.498 1.00 96.38 82 THR A O 1
ATOM 663 N N . LEU A 1 83 ? 5.607 -5.618 -0.586 1.00 97.12 83 LEU A N 1
ATOM 664 C CA . LEU A 1 83 ? 4.928 -6.524 0.327 1.00 97.12 83 LEU A CA 1
ATOM 665 C C . LEU A 1 83 ? 3.938 -5.696 1.136 1.00 97.12 83 LEU A C 1
ATOM 667 O O . LEU A 1 83 ? 4.343 -4.761 1.815 1.00 97.12 83 LEU A O 1
ATOM 671 N N . SER A 1 84 ? 2.656 -6.014 1.077 1.00 97.56 84 SER A N 1
ATOM 672 C CA . SER A 1 84 ? 1.628 -5.364 1.884 1.00 97.56 84 SER A CA 1
ATOM 673 C C . SER A 1 84 ? 0.842 -6.387 2.675 1.00 97.56 84 SER A C 1
ATOM 675 O O . SER A 1 84 ? 0.550 -7.464 2.174 1.00 97.56 84 SER A O 1
ATOM 677 N N . THR A 1 85 ? 0.468 -6.039 3.893 1.00 97.44 85 THR A N 1
ATOM 678 C CA . THR A 1 85 ? -0.399 -6.852 4.734 1.00 97.44 85 THR A CA 1
ATOM 679 C C . THR A 1 85 ? -1.470 -5.980 5.362 1.00 97.44 85 THR A C 1
ATOM 681 O O . THR A 1 85 ? -1.225 -4.826 5.723 1.00 97.44 85 THR A O 1
ATOM 684 N N . THR A 1 86 ? -2.664 -6.539 5.471 1.00 96.94 86 THR A N 1
ATOM 685 C CA . THR A 1 86 ? -3.769 -5.985 6.238 1.00 96.94 86 THR A CA 1
ATOM 686 C C . THR A 1 86 ? -4.160 -7.014 7.279 1.00 96.94 86 THR A C 1
ATOM 688 O O . THR A 1 86 ? -4.510 -8.134 6.924 1.00 96.94 86 THR A O 1
ATOM 691 N N . TRP A 1 87 ? -4.157 -6.619 8.547 1.00 96.81 87 TRP A N 1
ATOM 692 C CA . TRP A 1 87 ? -4.587 -7.438 9.669 1.00 96.81 87 TRP A CA 1
ATOM 693 C C . TRP A 1 87 ? -5.746 -6.755 10.390 1.00 96.81 87 TRP A C 1
ATOM 695 O O . TRP A 1 87 ? -5.630 -5.626 10.854 1.00 96.81 87 TRP A O 1
ATOM 705 N N . ARG A 1 88 ? -6.880 -7.430 10.501 1.00 95.62 88 ARG A N 1
ATOM 706 C CA . ARG A 1 88 ? -8.066 -7.028 11.251 1.00 95.62 88 ARG A CA 1
ATOM 707 C C . ARG A 1 88 ? -8.068 -7.820 12.544 1.00 95.62 88 ARG A C 1
ATOM 709 O O . ARG A 1 88 ? -8.298 -9.025 12.538 1.00 95.62 88 ARG A O 1
ATOM 716 N N . PHE A 1 89 ? -7.778 -7.141 13.645 1.00 94.69 89 PHE A N 1
ATOM 717 C CA . PHE A 1 89 ? -7.816 -7.769 14.963 1.00 94.69 89 PHE A CA 1
ATOM 718 C C . PHE A 1 89 ? -9.260 -8.039 15.385 1.00 94.69 89 PHE A C 1
ATOM 720 O O . PHE A 1 89 ? -9.557 -9.082 15.957 1.00 94.69 89 PHE A O 1
ATOM 727 N N . ASN A 1 90 ? -10.160 -7.106 15.069 1.00 92.94 90 ASN A N 1
ATOM 728 C CA . ASN A 1 90 ? -11.600 -7.225 15.266 1.00 92.94 90 ASN A CA 1
ATOM 729 C C . ASN A 1 90 ? -12.336 -6.259 14.315 1.00 92.94 90 ASN A C 1
ATOM 731 O O . ASN A 1 90 ? -11.735 -5.702 13.394 1.00 92.94 90 ASN A O 1
ATOM 735 N N . SER A 1 91 ? -13.640 -6.060 14.518 1.00 88.75 91 SER A N 1
ATOM 736 C CA . SER A 1 91 ? -14.467 -5.144 13.716 1.00 88.75 91 SER A CA 1
ATOM 737 C C . SER A 1 91 ? -14.081 -3.667 13.849 1.00 88.75 91 SER A C 1
ATOM 739 O O . SER A 1 91 ? -14.497 -2.851 13.028 1.00 88.75 91 SER A O 1
ATOM 741 N N . GLU A 1 92 ? -13.304 -3.313 14.870 1.00 93.81 92 GLU A N 1
ATOM 742 C CA . GLU A 1 92 ? -12.964 -1.932 15.209 1.00 93.81 92 GLU A CA 1
ATOM 743 C C . GLU A 1 92 ? -11.506 -1.603 14.899 1.00 93.81 92 GLU A C 1
ATOM 745 O O . GLU A 1 92 ? -11.212 -0.469 14.538 1.00 93.81 92 GLU A O 1
ATOM 750 N N . ASN A 1 93 ? -10.605 -2.581 15.014 1.00 96.12 93 ASN A N 1
ATOM 751 C CA . ASN A 1 93 ? -9.161 -2.393 14.968 1.00 96.12 93 ASN A CA 1
ATOM 752 C C . ASN A 1 93 ? -8.547 -3.110 13.770 1.00 96.12 93 ASN A C 1
ATOM 754 O O . ASN A 1 93 ? -8.685 -4.327 13.601 1.00 96.12 93 ASN A O 1
ATOM 758 N N . SER A 1 94 ? -7.795 -2.363 12.969 1.00 96.62 94 SER A N 1
ATOM 759 C CA . SER A 1 94 ? -7.041 -2.911 11.846 1.00 96.62 94 SER A CA 1
ATOM 760 C C . SER A 1 94 ? -5.667 -2.271 11.716 1.00 96.62 94 SER A C 1
ATOM 762 O O . SER A 1 94 ? -5.495 -1.078 11.947 1.00 96.62 94 SER A O 1
ATOM 764 N N . LEU A 1 95 ? -4.694 -3.076 11.315 1.00 97.00 95 LEU A N 1
ATOM 765 C CA . LEU A 1 95 ? -3.343 -2.677 10.972 1.00 97.00 95 LEU A CA 1
ATOM 766 C C . LEU A 1 95 ? -3.135 -2.897 9.475 1.00 97.00 95 LEU A C 1
ATOM 768 O O . LEU A 1 95 ? -3.468 -3.948 8.936 1.00 97.00 95 LEU A O 1
ATOM 772 N N . ASN A 1 96 ? -2.544 -1.923 8.807 1.00 97.12 96 ASN A N 1
ATOM 773 C CA . ASN A 1 96 ? -2.039 -2.043 7.455 1.00 97.12 96 ASN A CA 1
ATOM 774 C C . ASN A 1 96 ? -0.533 -1.792 7.481 1.00 97.12 96 ASN A C 1
ATOM 776 O O . ASN A 1 96 ? -0.080 -0.796 8.036 1.00 97.12 96 ASN A O 1
ATOM 780 N N . ALA A 1 97 ? 0.249 -2.655 6.853 1.00 97.31 97 ALA A N 1
ATOM 781 C CA . ALA A 1 97 ? 1.676 -2.438 6.669 1.00 97.31 97 ALA A CA 1
ATOM 782 C C . ALA A 1 97 ? 2.037 -2.651 5.203 1.00 97.31 97 ALA A C 1
ATOM 784 O O . ALA A 1 97 ? 1.467 -3.508 4.531 1.00 97.31 97 ALA A O 1
ATOM 785 N N . ARG A 1 98 ? 2.969 -1.858 4.687 1.00 96.81 98 ARG A N 1
ATOM 786 C CA . ARG A 1 98 ? 3.466 -1.970 3.322 1.00 96.81 98 ARG A CA 1
ATOM 787 C C . ARG A 1 98 ? 4.954 -1.665 3.294 1.00 96.81 98 ARG A C 1
ATOM 789 O O . ARG A 1 98 ? 5.394 -0.631 3.773 1.00 96.81 98 ARG A O 1
ATOM 796 N N . LEU A 1 99 ? 5.715 -2.561 2.694 1.00 96.06 99 LEU A N 1
ATOM 797 C CA . LEU A 1 99 ? 7.120 -2.407 2.375 1.00 96.06 99 LEU A CA 1
ATOM 798 C C . LEU A 1 99 ? 7.258 -2.327 0.862 1.00 96.06 99 LEU A C 1
ATOM 800 O O . LEU A 1 99 ? 6.590 -3.049 0.128 1.00 96.06 99 LEU A O 1
ATOM 804 N N . THR A 1 100 ? 8.120 -1.443 0.392 1.00 93.94 100 THR A N 1
ATOM 805 C CA . THR A 1 100 ? 8.406 -1.221 -1.020 1.00 93.94 100 THR A CA 1
ATOM 806 C C . THR A 1 100 ? 9.910 -1.174 -1.207 1.00 93.94 100 THR A C 1
ATOM 808 O O . THR A 1 100 ? 10.626 -0.606 -0.392 1.00 93.94 100 THR A O 1
ATOM 811 N N . HIS A 1 101 ? 10.410 -1.763 -2.277 1.00 91.75 101 HIS A N 1
ATOM 812 C CA . HIS A 1 101 ? 11.802 -1.674 -2.682 1.00 91.75 101 HIS A CA 1
ATOM 813 C C . HIS A 1 101 ? 11.832 -1.361 -4.168 1.00 91.75 101 HIS A C 1
ATOM 815 O O . HIS A 1 101 ? 11.130 -2.016 -4.935 1.00 91.75 101 HIS A O 1
ATOM 821 N N . ARG A 1 102 ? 12.619 -0.370 -4.583 1.00 86.56 102 ARG A N 1
ATOM 822 C CA . ARG A 1 102 ? 12.736 0.023 -5.991 1.00 86.56 102 ARG A CA 1
ATOM 823 C C . ARG A 1 102 ? 14.197 0.194 -6.368 1.00 86.56 102 ARG A C 1
ATOM 825 O O . ARG A 1 102 ? 14.927 0.886 -5.659 1.00 86.56 102 ARG A O 1
ATOM 832 N N . SER A 1 103 ? 14.604 -0.389 -7.492 1.00 84.25 103 SER A N 1
ATOM 833 C CA . SER A 1 103 ? 16.003 -0.372 -7.930 1.00 84.25 103 SER A CA 1
ATOM 834 C C . SER A 1 103 ? 16.509 1.037 -8.230 1.00 84.25 103 SER A C 1
ATOM 836 O O . SER A 1 103 ? 17.626 1.371 -7.850 1.00 84.25 103 SER A O 1
ATOM 838 N N . ARG A 1 104 ? 15.670 1.900 -8.820 1.00 74.19 104 ARG A N 1
ATOM 839 C CA . ARG A 1 104 ? 16.050 3.274 -9.196 1.00 74.19 104 ARG A CA 1
ATOM 840 C C . ARG A 1 104 ? 16.530 4.147 -8.030 1.00 74.19 104 ARG A C 1
ATOM 842 O O . ARG A 1 104 ? 17.400 4.984 -8.232 1.00 74.19 104 ARG A O 1
ATOM 849 N N . ASN A 1 105 ? 15.994 3.934 -6.828 1.00 70.75 105 ASN A N 1
ATOM 850 C CA . ASN A 1 105 ? 16.370 4.701 -5.632 1.00 70.75 105 ASN A CA 1
ATOM 851 C C . ASN A 1 105 ? 17.191 3.854 -4.641 1.00 70.75 105 ASN A C 1
ATOM 853 O O . ASN A 1 105 ? 17.534 4.339 -3.564 1.00 70.75 105 ASN A O 1
ATOM 857 N N . ASN A 1 106 ? 17.451 2.585 -4.994 1.00 72.81 106 ASN A N 1
ATOM 858 C CA . ASN A 1 106 ? 18.129 1.559 -4.201 1.00 72.81 106 ASN A CA 1
ATOM 859 C C . ASN A 1 106 ? 17.795 1.624 -2.699 1.00 72.81 106 ASN A C 1
ATOM 861 O O . ASN A 1 106 ? 18.675 1.711 -1.842 1.00 72.81 106 ASN A O 1
ATOM 865 N N . GLY A 1 107 ? 16.500 1.682 -2.387 1.00 81.81 107 GLY A N 1
ATOM 866 C CA . GLY A 1 107 ? 16.030 1.964 -1.038 1.00 81.81 107 GLY A CA 1
ATOM 867 C C . GLY A 1 107 ? 14.726 1.256 -0.711 1.00 81.81 107 GLY A C 1
ATOM 868 O O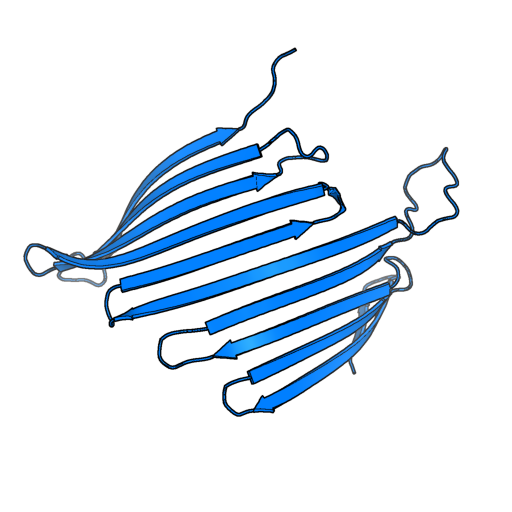 . GLY A 1 107 ? 13.867 1.060 -1.574 1.00 81.81 107 GLY A O 1
ATOM 869 N N . ILE A 1 108 ? 14.594 0.887 0.563 1.00 89.50 108 ILE A N 1
ATOM 870 C CA . ILE A 1 108 ? 13.378 0.305 1.131 1.00 89.50 108 ILE A CA 1
ATOM 871 C C . ILE A 1 108 ? 12.523 1.431 1.711 1.00 89.50 108 ILE A C 1
ATOM 873 O O . ILE A 1 108 ? 12.994 2.205 2.552 1.00 89.50 108 ILE A O 1
ATOM 877 N N . GLY A 1 109 ? 11.277 1.513 1.257 1.00 92.50 109 GLY A N 1
ATOM 878 C CA . GLY A 1 109 ? 10.227 2.327 1.847 1.00 92.50 109 GLY A CA 1
ATOM 879 C C . GLY A 1 109 ? 9.277 1.482 2.682 1.00 92.50 109 GLY A C 1
ATOM 880 O O . GLY A 1 109 ? 8.915 0.383 2.275 1.00 92.50 109 GLY A O 1
ATOM 881 N N . ALA A 1 110 ? 8.869 2.000 3.829 1.00 95.38 110 ALA A N 1
ATOM 882 C CA . ALA A 1 110 ? 7.936 1.369 4.740 1.00 95.38 110 ALA A CA 1
ATOM 883 C C . ALA A 1 110 ? 6.782 2.319 5.055 1.00 95.38 110 ALA A C 1
ATOM 885 O O . ALA A 1 110 ? 6.975 3.518 5.235 1.00 95.38 110 ALA A O 1
ATOM 886 N N . ASP A 1 111 ? 5.589 1.759 5.153 1.00 96.06 111 ASP A N 1
ATOM 887 C CA . ASP A 1 111 ? 4.354 2.429 5.513 1.00 96.06 111 ASP A CA 1
ATOM 888 C C . ASP A 1 111 ? 3.616 1.553 6.511 1.00 96.06 111 ASP A C 1
ATOM 890 O O . ASP A 1 111 ? 3.416 0.364 6.267 1.00 96.06 111 ASP A O 1
ATOM 894 N N . VAL A 1 112 ? 3.172 2.131 7.616 1.00 97.38 112 VAL A N 1
ATOM 895 C CA . VAL A 1 112 ? 2.309 1.450 8.573 1.00 97.38 112 VAL A CA 1
ATOM 896 C C . VAL A 1 112 ? 1.133 2.348 8.913 1.00 97.38 112 VAL A C 1
ATOM 898 O O . VAL A 1 112 ? 1.254 3.570 8.977 1.00 97.38 112 VAL A O 1
ATOM 901 N N . GLY A 1 113 ? -0.030 1.750 9.100 1.00 97.31 113 GLY A N 1
ATOM 902 C CA . GLY A 1 113 ? -1.234 2.436 9.520 1.00 97.31 113 GLY A CA 1
ATOM 903 C C . GLY A 1 113 ? -2.019 1.567 10.477 1.00 97.31 113 GLY A C 1
ATOM 904 O O . GLY A 1 113 ? -2.117 0.362 10.290 1.00 97.31 113 GLY A O 1
ATOM 905 N N . PHE A 1 114 ? -2.563 2.184 11.507 1.00 97.50 114 PHE A N 1
ATOM 906 C CA . PHE A 1 114 ? -3.448 1.564 12.466 1.00 97.50 114 PHE A CA 1
ATOM 907 C C . PHE A 1 114 ? -4.744 2.361 12.491 1.00 97.50 114 PHE A C 1
ATOM 909 O O . PHE A 1 114 ? -4.720 3.582 12.656 1.00 97.50 114 PHE A O 1
ATOM 916 N N . ASN A 1 115 ? -5.865 1.675 12.306 1.00 96.75 115 ASN A N 1
ATOM 917 C CA . ASN A 1 115 ? -7.194 2.255 12.390 1.00 96.75 115 ASN A CA 1
ATOM 918 C C . ASN A 1 115 ? -7.920 1.637 13.576 1.00 96.75 115 ASN A C 1
ATOM 920 O O . ASN A 1 115 ? -7.918 0.413 13.714 1.00 96.75 115 ASN A O 1
ATOM 924 N N . THR A 1 116 ? -8.556 2.471 14.388 1.00 96.00 116 THR A N 1
ATOM 925 C CA . THR A 1 116 ? -9.396 2.035 15.501 1.00 96.00 116 THR A CA 1
ATOM 926 C C . THR A 1 116 ? -10.689 2.836 15.537 1.00 96.00 116 THR A C 1
ATOM 928 O O . THR A 1 116 ? -10.687 4.054 15.342 1.00 96.00 116 THR A O 1
ATOM 931 N N . ARG A 1 117 ? -11.808 2.157 15.778 1.00 94.00 117 ARG A N 1
ATOM 932 C CA . ARG A 1 117 ? -13.108 2.788 15.994 1.00 94.00 117 ARG A CA 1
ATOM 933 C C . ARG A 1 117 ? -13.422 2.800 17.484 1.00 94.00 117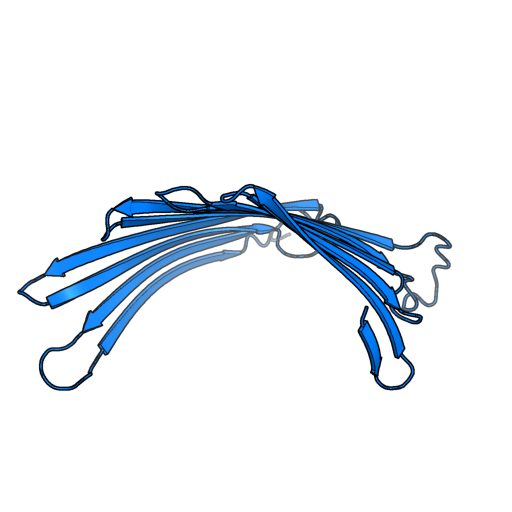 ARG A C 1
ATOM 935 O O . ARG A 1 117 ? -13.428 1.759 18.121 1.00 94.00 117 ARG A O 1
ATOM 942 N N . THR A 1 118 ? -13.751 3.972 18.010 1.00 91.56 118 THR A N 1
ATOM 943 C CA . THR A 1 118 ? -14.150 4.168 19.408 1.00 91.56 118 THR A CA 1
ATOM 944 C C . THR A 1 118 ? -15.467 4.925 19.477 1.00 91.56 118 THR A C 1
ATOM 946 O O . THR A 1 118 ? -15.722 5.779 18.630 1.00 91.56 118 THR A O 1
ATOM 949 N N . THR A 1 119 ? -16.272 4.691 20.509 1.00 89.44 119 THR A N 1
ATOM 950 C CA . THR A 1 119 ? -17.482 5.488 20.758 1.00 89.44 119 THR A CA 1
ATOM 951 C C . THR A 1 119 ? -17.204 6.502 21.863 1.00 89.44 119 THR A C 1
ATOM 953 O O . THR A 1 119 ? -16.832 6.114 22.966 1.00 89.44 119 THR A O 1
ATOM 956 N N . LEU A 1 120 ? -17.382 7.794 21.581 1.00 82.69 120 LEU A N 1
ATOM 957 C CA . LEU A 1 120 ? -17.201 8.881 22.546 1.00 82.69 120 LEU A CA 1
ATOM 958 C C . LEU A 1 120 ? -18.486 9.710 22.622 1.00 82.69 120 LEU A C 1
ATOM 960 O O . LEU A 1 120 ? -18.968 10.200 21.602 1.00 82.69 120 LEU A O 1
ATOM 964 N N . ALA A 1 121 ? -19.054 9.852 23.823 1.00 83.19 121 ALA A N 1
ATOM 965 C CA . ALA A 1 121 ? -20.321 10.561 24.050 1.00 83.19 121 ALA A CA 1
ATOM 966 C C . ALA A 1 121 ? -21.462 10.106 23.105 1.00 83.19 121 ALA A C 1
ATOM 968 O O . ALA A 1 121 ? -22.216 10.924 22.587 1.00 83.19 121 ALA A O 1
ATOM 969 N N . GLY A 1 122 ? -21.547 8.797 22.831 1.00 81.81 122 GLY A N 1
ATOM 970 C CA . GLY A 1 122 ? -22.545 8.207 21.927 1.00 81.81 122 GLY A CA 1
ATOM 971 C C . GLY A 1 122 ? -22.240 8.344 20.429 1.00 81.81 122 GLY A C 1
ATOM 972 O O . GLY A 1 122 ? -22.969 7.786 19.614 1.00 81.81 122 GLY A O 1
ATOM 973 N N . ASN A 1 123 ? -21.153 9.024 20.051 1.00 84.19 123 ASN A N 1
ATOM 974 C CA . ASN A 1 123 ? -20.752 9.208 18.658 1.00 84.19 123 ASN A CA 1
ATOM 975 C C . ASN A 1 123 ? -19.595 8.277 18.288 1.00 84.19 123 ASN A C 1
ATOM 977 O O . ASN A 1 123 ? -18.599 8.181 19.007 1.00 84.19 123 ASN A O 1
ATOM 981 N N . ALA A 1 124 ? -19.703 7.618 17.136 1.00 87.31 124 ALA A N 1
ATOM 982 C CA . ALA A 1 124 ? -18.617 6.813 16.598 1.00 87.31 124 ALA A CA 1
ATOM 983 C C . ALA A 1 124 ? -17.513 7.719 16.029 1.00 87.31 124 ALA A C 1
ATOM 985 O O . ALA A 1 124 ? -17.753 8.528 15.128 1.00 87.31 124 ALA A O 1
ATOM 986 N N . ILE A 1 125 ? -16.298 7.538 16.537 1.00 91.44 125 ILE A N 1
ATOM 987 C CA . ILE A 1 125 ? -15.077 8.191 16.075 1.00 91.44 125 ILE A CA 1
ATOM 988 C C . ILE A 1 125 ? -14.158 7.121 15.495 1.00 91.44 125 ILE A C 1
ATOM 990 O O . ILE A 1 125 ? -13.898 6.096 16.122 1.00 9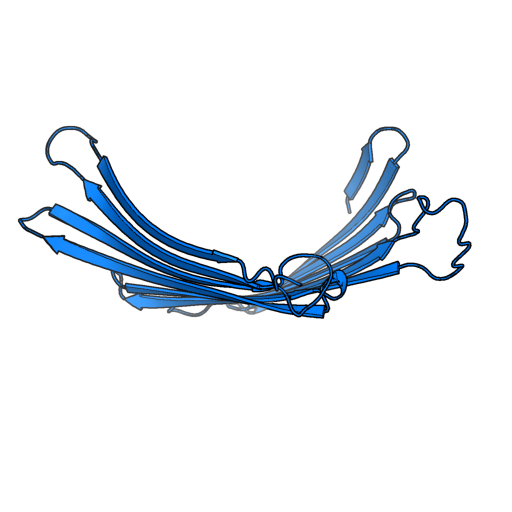1.44 125 ILE A O 1
ATOM 994 N N . ASN A 1 126 ? -13.658 7.358 14.291 1.00 93.38 126 ASN A N 1
ATOM 995 C CA . ASN A 1 126 ? -12.670 6.522 13.635 1.00 93.38 126 ASN A CA 1
ATOM 996 C C . ASN A 1 126 ? -11.321 7.240 13.632 1.00 93.38 126 ASN A C 1
ATOM 998 O O . ASN A 1 126 ? -11.156 8.274 12.976 1.00 93.38 126 ASN A O 1
ATOM 1002 N N . TRP A 1 127 ? -10.374 6.675 14.366 1.00 94.94 127 TRP A N 1
ATOM 1003 C CA . TRP A 1 127 ? -9.006 7.148 14.479 1.00 94.94 127 TRP A CA 1
ATOM 1004 C C . TRP A 1 127 ? -8.114 6.391 13.512 1.00 94.94 127 TRP A C 1
ATOM 1006 O O . TRP A 1 127 ? -8.200 5.171 13.394 1.00 94.94 127 TRP A O 1
ATOM 1016 N N . ARG A 1 128 ? -7.207 7.110 12.864 1.00 95.94 128 ARG A N 1
ATOM 1017 C CA . ARG A 1 128 ? -6.174 6.551 12.004 1.00 95.94 128 ARG A CA 1
ATOM 1018 C C . ARG A 1 128 ? -4.836 7.170 12.347 1.00 95.94 128 ARG A C 1
ATOM 1020 O O . ARG A 1 128 ? -4.621 8.358 12.112 1.00 95.94 128 ARG A O 1
ATOM 1027 N N . LEU A 1 129 ? -3.933 6.337 12.843 1.00 96.38 129 LEU A N 1
ATOM 1028 C CA . LEU A 1 129 ? -2.522 6.648 12.996 1.00 96.38 129 LEU A CA 1
ATOM 1029 C C . LEU A 1 129 ? -1.777 6.054 11.803 1.00 96.38 129 LEU A C 1
ATOM 1031 O O . LEU A 1 129 ? -1.954 4.884 11.492 1.00 96.38 129 LEU A O 1
ATOM 1035 N N . ALA A 1 130 ? -0.950 6.833 11.124 1.00 96.81 130 ALA A N 1
ATOM 1036 C CA . ALA A 1 130 ? -0.119 6.345 10.033 1.00 96.81 130 ALA A CA 1
ATOM 1037 C C . ALA A 1 130 ? 1.293 6.897 10.158 1.00 96.81 130 ALA A C 1
ATOM 1039 O O . ALA A 1 130 ? 1.467 8.078 10.443 1.00 96.81 130 ALA A O 1
ATOM 1040 N N . ALA A 1 131 ? 2.285 6.055 9.910 1.00 96.00 131 ALA A N 1
ATOM 1041 C CA . ALA A 1 131 ? 3.680 6.440 9.830 1.00 96.00 131 ALA A CA 1
ATOM 1042 C C . ALA A 1 131 ? 4.282 5.901 8.537 1.00 96.00 131 ALA A C 1
ATOM 1044 O O . ALA A 1 131 ? 3.887 4.844 8.043 1.00 96.00 131 ALA A O 1
ATOM 1045 N N . PHE A 1 132 ? 5.232 6.635 7.980 1.00 94.75 132 PHE A N 1
ATOM 1046 C CA . PHE A 1 132 ? 5.918 6.236 6.766 1.00 94.75 132 PHE A CA 1
ATOM 1047 C C . PHE A 1 132 ? 7.381 6.657 6.804 1.00 94.75 132 PHE A C 1
ATOM 1049 O O . PHE A 1 132 ? 7.742 7.681 7.384 1.00 94.75 132 PHE A O 1
ATOM 1056 N N . ASP A 1 133 ? 8.216 5.862 6.153 1.00 92.75 133 ASP A N 1
ATOM 1057 C CA . ASP A 1 133 ? 9.620 6.142 5.907 1.00 92.75 133 ASP A CA 1
ATOM 1058 C C . ASP A 1 133 ? 9.974 5.631 4.512 1.00 92.75 133 ASP A C 1
ATOM 1060 O O . ASP A 1 133 ? 10.116 4.429 4.305 1.00 92.75 133 ASP A O 1
ATOM 1064 N N . ARG A 1 134 ? 10.128 6.533 3.544 1.00 90.38 134 ARG A N 1
ATOM 1065 C CA . ARG A 1 134 ? 10.368 6.183 2.141 1.00 90.38 134 ARG A CA 1
ATOM 1066 C C . ARG A 1 134 ? 11.655 6.838 1.626 1.00 90.38 134 ARG A C 1
ATOM 1068 O O . ARG A 1 134 ? 11.955 7.963 2.026 1.00 90.38 134 ARG A O 1
ATOM 1075 N N . PRO A 1 135 ? 12.409 6.191 0.720 1.00 85.50 135 PRO A N 1
ATOM 1076 C CA . PRO A 1 135 ? 13.526 6.835 0.033 1.00 85.50 135 PRO A CA 1
ATOM 1077 C C . PRO A 1 135 ? 13.047 8.068 -0.741 1.00 85.50 135 PRO A C 1
ATOM 1079 O O . PRO A 1 135 ? 11.972 8.041 -1.346 1.00 85.50 135 PRO A O 1
ATOM 1082 N N . TYR A 1 136 ? 13.847 9.129 -0.751 1.00 76.94 136 TYR A N 1
ATOM 1083 C CA . TYR A 1 136 ? 13.546 10.385 -1.431 1.00 76.94 136 TYR A CA 1
ATOM 1084 C C . TYR A 1 136 ? 14.625 10.699 -2.476 1.00 76.94 136 TYR A C 1
ATOM 1086 O O . TYR A 1 136 ? 15.813 10.673 -2.181 1.00 76.94 136 TYR A O 1
ATOM 1094 N N . GLY A 1 137 ? 14.229 11.009 -3.711 1.00 67.69 137 GLY A N 1
ATOM 1095 C CA . GLY A 1 137 ? 15.175 11.262 -4.808 1.00 67.69 137 GLY A CA 1
ATOM 1096 C C . GLY A 1 137 ? 15.915 10.012 -5.315 1.00 67.69 137 GLY A C 1
ATOM 1097 O O . GLY A 1 137 ? 15.551 8.884 -4.995 1.00 67.69 137 GLY A O 1
ATOM 1098 N N . ASN A 1 138 ? 16.947 10.225 -6.140 1.00 62.41 138 ASN A N 1
ATOM 1099 C CA . ASN A 1 138 ? 17.695 9.159 -6.832 1.00 62.41 138 ASN A CA 1
ATOM 1100 C C . ASN A 1 138 ? 18.817 8.524 -5.979 1.00 62.41 138 ASN A C 1
ATOM 1102 O O . ASN A 1 138 ? 19.522 7.641 -6.461 1.00 62.41 138 ASN A O 1
ATOM 1106 N N . THR A 1 139 ? 18.998 8.966 -4.730 1.00 60.06 139 THR A N 1
ATOM 1107 C CA . THR A 1 139 ? 20.033 8.466 -3.811 1.00 60.06 139 THR A CA 1
ATOM 1108 C C . THR A 1 139 ? 19.371 7.933 -2.545 1.00 60.06 139 THR A C 1
ATOM 1110 O O . THR A 1 139 ? 18.480 8.573 -1.995 1.00 60.06 139 THR A O 1
ATOM 1113 N N . SER A 1 140 ? 19.839 6.795 -2.031 1.00 62.34 140 SER A N 1
ATOM 1114 C CA . SER A 1 140 ? 19.259 6.117 -0.859 1.00 62.34 140 SER A CA 1
ATOM 1115 C C . SER A 1 140 ? 19.431 6.858 0.480 1.00 62.34 140 SER A C 1
ATOM 1117 O O . SER A 1 140 ? 18.868 6.438 1.492 1.00 62.34 140 SER A O 1
ATOM 1119 N N . SER A 1 141 ? 20.209 7.945 0.510 1.00 68.50 141 SER A N 1
ATOM 1120 C CA . SER A 1 141 ? 20.551 8.693 1.725 1.00 68.50 141 SER A CA 1
ATOM 1121 C C . SER A 1 141 ? 19.497 9.717 2.149 1.00 68.50 141 SER A C 1
ATOM 1123 O O . SER A 1 141 ? 19.393 10.022 3.338 1.00 68.50 141 SER A O 1
ATOM 1125 N N . LEU A 1 142 ? 18.706 10.246 1.211 1.00 79.44 142 LEU A N 1
ATOM 1126 C CA . LEU A 1 142 ? 17.615 11.166 1.524 1.00 79.44 142 LEU A CA 1
ATOM 1127 C C . LEU A 1 142 ? 16.352 10.348 1.777 1.00 79.44 142 LEU A C 1
ATOM 1129 O O . LEU A 1 142 ? 16.036 9.412 1.038 1.00 79.44 142 LEU A O 1
ATOM 1133 N N . ARG A 1 143 ? 15.623 10.688 2.838 1.00 85.69 143 ARG A N 1
ATOM 1134 C CA . ARG A 1 143 ? 14.424 9.956 3.237 1.00 85.69 143 ARG A CA 1
ATOM 1135 C C . ARG A 1 143 ? 13.309 10.939 3.546 1.00 85.69 143 ARG A C 1
ATOM 1137 O O . ARG A 1 143 ? 13.544 11.980 4.154 1.00 85.69 143 ARG A O 1
ATOM 1144 N N . ASN A 1 144 ? 12.111 10.585 3.105 1.00 88.25 144 ASN A N 1
ATOM 1145 C CA . ASN A 1 144 ? 10.878 11.281 3.425 1.00 88.25 144 ASN A CA 1
ATOM 1146 C C . ASN A 1 144 ? 10.158 10.462 4.493 1.00 88.25 144 ASN A C 1
ATOM 1148 O O . ASN A 1 144 ? 9.735 9.326 4.247 1.00 88.25 144 ASN A O 1
ATOM 1152 N N . ARG A 1 145 ? 10.086 11.032 5.692 1.00 92.69 145 ARG A N 1
ATOM 1153 C CA . ARG A 1 145 ? 9.560 10.385 6.890 1.00 92.69 145 ARG A CA 1
ATOM 1154 C C . ARG A 1 145 ? 8.429 11.207 7.455 1.00 92.69 145 ARG A C 1
ATOM 1156 O O . ARG A 1 145 ? 8.476 12.433 7.434 1.00 92.69 145 ARG A O 1
ATOM 1163 N N . GLY A 1 146 ? 7.435 10.553 8.026 1.00 93.50 146 GLY A N 1
ATOM 1164 C CA . GLY A 1 146 ? 6.376 11.285 8.691 1.00 93.50 146 GLY A CA 1
ATOM 1165 C C . GLY A 1 146 ? 5.437 10.407 9.479 1.00 93.50 146 GLY A C 1
ATOM 1166 O O . GLY A 1 146 ? 5.382 9.191 9.301 1.00 93.50 146 GLY A O 1
ATOM 1167 N N . VAL A 1 147 ? 4.685 11.065 10.350 1.00 95.00 147 VAL A N 1
ATOM 1168 C CA . VAL A 1 147 ? 3.618 10.466 11.146 1.00 95.00 147 VAL A CA 1
ATOM 1169 C C . VAL A 1 147 ? 2.398 11.366 11.037 1.00 95.00 147 VAL A C 1
ATOM 1171 O O . VAL A 1 147 ? 2.518 12.588 11.012 1.00 95.00 147 VAL A O 1
ATOM 1174 N N . SER A 1 148 ? 1.217 10.774 10.962 1.00 95.44 148 SER A N 1
ATOM 1175 C CA . SER A 1 148 ? -0.055 11.485 10.934 1.00 95.44 148 SER A CA 1
ATOM 1176 C C . SER A 1 148 ? -1.077 10.773 11.801 1.00 95.44 148 SER A C 1
ATOM 1178 O O . SER A 1 148 ? -1.189 9.551 11.744 1.00 95.44 148 SER A O 1
ATOM 1180 N N . LEU A 1 149 ? -1.831 11.546 12.567 1.00 94.88 149 LEU A N 1
ATOM 1181 C CA . LEU A 1 149 ? -3.008 11.123 13.300 1.00 94.88 149 LEU A CA 1
ATOM 1182 C C . LEU A 1 149 ? -4.216 11.827 12.688 1.00 94.88 149 LEU A C 1
ATOM 1184 O O . LEU A 1 149 ? -4.218 13.044 12.523 1.00 94.88 149 LEU A O 1
ATOM 1188 N N . SER A 1 150 ? -5.245 11.066 12.352 1.00 94.88 150 SER A N 1
ATOM 1189 C CA . SER A 1 150 ? -6.511 11.594 11.852 1.00 94.88 150 SER A CA 1
ATOM 1190 C C . SER A 1 150 ? -7.676 10.997 12.619 1.00 94.88 150 SER A C 1
ATOM 1192 O O . SER A 1 150 ? -7.623 9.842 13.030 1.00 94.88 150 SER A O 1
ATOM 1194 N N . ALA A 1 151 ? -8.708 11.796 12.829 1.00 91.94 151 ALA A N 1
ATOM 1195 C CA . ALA A 1 151 ? -9.930 11.426 13.511 1.00 91.94 151 ALA A CA 1
ATOM 1196 C C . ALA A 1 151 ? -11.105 11.859 12.643 1.00 91.94 151 ALA A C 1
ATOM 1198 O O . ALA A 1 151 ? -11.210 13.029 12.278 1.00 91.94 151 ALA A O 1
ATOM 1199 N N . SER A 1 152 ? -11.987 10.920 12.331 1.00 90.88 152 SER A N 1
ATOM 1200 C CA . SER A 1 152 ? -13.201 11.161 11.555 1.00 90.88 152 SER A CA 1
ATOM 1201 C C . SER A 1 152 ? -14.416 10.765 12.383 1.00 90.88 152 SER A C 1
ATOM 1203 O O . SER A 1 152 ? -14.425 9.700 12.995 1.00 90.88 152 SER A O 1
ATOM 1205 N N . PHE A 1 153 ? -15.427 11.624 12.447 1.00 88.69 153 PHE A N 1
ATOM 1206 C CA . PHE A 1 153 ? -16.610 11.406 13.281 1.00 88.69 153 PHE A CA 1
ATOM 1207 C C . PHE A 1 153 ? -17.866 11.951 12.608 1.00 88.69 153 PHE A C 1
ATOM 1209 O O . PHE A 1 153 ? -17.816 12.926 11.855 1.00 88.69 153 PHE A O 1
ATOM 1216 N N . ALA A 1 154 ? -19.001 11.313 12.880 1.00 81.50 154 ALA A N 1
ATOM 1217 C CA . ALA A 1 154 ? -20.303 11.820 12.470 1.00 81.50 154 ALA A CA 1
ATOM 1218 C C . ALA A 1 154 ? -20.808 12.838 13.502 1.00 81.50 154 ALA A C 1
ATOM 1220 O O . ALA A 1 154 ? -20.722 12.609 14.706 1.00 81.50 154 ALA A O 1
ATOM 1221 N N . LEU A 1 155 ? -21.339 13.959 13.025 1.00 74.44 155 LEU A N 1
ATOM 1222 C CA . LEU A 1 155 ? -22.046 14.949 13.828 1.00 74.44 155 LEU A CA 1
ATOM 1223 C C . LEU A 1 155 ? -23.536 14.591 13.757 1.00 74.44 155 LEU A C 1
ATOM 1225 O O . LEU A 1 155 ? -24.127 14.618 12.675 1.00 74.44 155 LEU A O 1
ATOM 1229 N N . GLY A 1 156 ? -24.116 14.169 14.883 1.00 60.78 156 GLY A N 1
ATOM 1230 C CA . GLY A 1 156 ? -25.493 13.676 14.951 1.00 60.78 156 GLY A CA 1
ATOM 1231 C C . GLY A 1 156 ? -26.510 14.640 14.326 1.00 60.78 156 GLY A C 1
ATOM 1232 O O . GLY A 1 156 ? -26.487 15.835 14.607 1.00 60.78 156 GLY A O 1
ATOM 1233 N N . GLY A 1 157 ? -27.395 14.107 13.475 1.00 58.88 157 GLY A N 1
ATOM 1234 C CA . GLY A 1 157 ? -28.592 14.801 12.983 1.00 58.88 157 GLY A CA 1
ATOM 1235 C C . GLY A 1 157 ? -28.753 14.899 11.463 1.00 58.88 157 GLY A C 1
ATOM 1236 O O . GLY A 1 157 ? -29.870 14.764 10.987 1.00 58.88 157 GLY A O 1
ATOM 1237 N N . GLU A 1 158 ? -27.692 15.070 10.665 1.00 57.81 158 GLU A N 1
ATOM 1238 C CA . GLU A 1 158 ? -27.871 15.392 9.229 1.00 57.81 158 GLU A CA 1
ATOM 1239 C C . GLU A 1 158 ? -26.693 14.983 8.324 1.00 57.81 158 GLU A C 1
ATOM 1241 O O . GLU A 1 158 ? -26.114 15.833 7.665 1.00 57.81 158 GLU A O 1
ATOM 1246 N N . LYS A 1 159 ? -26.265 13.713 8.255 1.00 64.00 159 LYS A N 1
ATOM 1247 C CA . LYS A 1 159 ? -25.167 13.282 7.338 1.00 64.00 159 LYS A CA 1
ATOM 1248 C C . LYS A 1 159 ? -23.885 14.156 7.393 1.00 64.00 159 LYS A C 1
ATOM 1250 O O . LYS A 1 159 ? -23.091 14.150 6.455 1.00 64.00 159 LYS A O 1
ATOM 1255 N N . ARG A 1 160 ? -23.673 14.921 8.467 1.00 71.19 160 ARG A N 1
ATOM 1256 C CA . ARG A 1 160 ? -22.534 15.826 8.632 1.00 71.19 160 ARG A CA 1
ATOM 1257 C C . ARG A 1 160 ? -21.393 15.023 9.237 1.00 71.19 160 ARG A C 1
ATOM 1259 O O . ARG A 1 160 ? -21.581 14.317 10.225 1.00 71.19 160 ARG A O 1
ATOM 1266 N N . SER A 1 161 ? -20.211 15.124 8.651 1.00 79.69 161 SER A N 1
ATOM 1267 C CA . SER A 1 161 ? -19.007 14.453 9.140 1.00 79.69 161 SER A CA 1
ATOM 1268 C C . SER A 1 161 ? -17.892 15.466 9.342 1.00 79.69 161 SER A C 1
ATOM 1270 O O . SER A 1 161 ? -17.667 16.311 8.477 1.00 79.69 161 SER A O 1
ATOM 1272 N N . GLY A 1 162 ? -17.189 15.362 10.464 1.00 81.56 162 GLY A N 1
ATOM 1273 C CA . GLY A 1 162 ? -15.958 16.096 10.727 1.00 81.56 162 GLY A CA 1
ATOM 1274 C C . GLY A 1 162 ? -14.743 15.208 10.488 1.00 81.56 162 GLY A C 1
ATOM 1275 O O . GLY A 1 162 ? -14.786 14.003 10.743 1.00 81.56 162 GLY A O 1
ATOM 1276 N N . ASN A 1 163 ? -13.652 15.802 10.012 1.00 86.69 163 ASN A N 1
ATOM 1277 C CA . ASN A 1 163 ? -12.346 15.158 9.975 1.00 86.69 163 ASN A CA 1
ATOM 1278 C C . ASN A 1 163 ? -11.294 16.130 10.507 1.00 86.69 163 ASN A C 1
ATOM 1280 O O . ASN A 1 163 ? -11.197 17.259 10.032 1.00 86.69 163 ASN A O 1
ATOM 1284 N N . ILE A 1 164 ? -10.505 15.678 11.472 1.00 88.06 164 ILE A N 1
ATOM 1285 C CA . ILE A 1 164 ? -9.379 16.420 12.035 1.00 88.06 164 ILE A CA 1
ATOM 1286 C C . ILE A 1 164 ? -8.131 15.597 11.763 1.00 88.06 164 ILE A C 1
ATOM 1288 O O . ILE A 1 164 ? -8.104 14.405 12.053 1.00 88.06 164 ILE A O 1
ATOM 1292 N N . SER A 1 165 ? -7.091 16.211 11.208 1.00 89.00 165 SER A N 1
ATOM 1293 C CA . SER A 1 165 ? -5.816 15.537 10.968 1.00 89.00 165 SER A CA 1
ATOM 1294 C C . SER A 1 165 ? -4.647 16.398 11.407 1.00 89.00 165 SER A C 1
ATOM 1296 O O . SER A 1 165 ? -4.578 17.575 11.063 1.00 89.00 165 SER A O 1
ATOM 1298 N N . LEU A 1 166 ? -3.710 15.781 12.112 1.00 89.50 166 LEU A N 1
ATOM 1299 C CA . LEU A 1 166 ? -2.453 16.360 12.558 1.00 89.50 166 LEU A CA 1
ATOM 1300 C C . LEU A 1 166 ? -1.330 15.470 12.036 1.00 89.50 166 LEU A C 1
ATOM 1302 O O . LEU A 1 166 ? -1.423 14.247 12.108 1.00 89.50 166 LEU A O 1
ATOM 1306 N N . GLY A 1 167 ? -0.264 16.048 11.499 1.00 84.81 167 GLY A N 1
ATOM 1307 C CA . GLY A 1 167 ? 0.853 15.251 11.013 1.00 84.81 167 GLY A CA 1
ATOM 1308 C C . GLY A 1 167 ? 2.145 16.035 10.941 1.00 84.81 167 GLY A C 1
ATOM 1309 O O . GLY A 1 167 ? 2.140 17.244 10.736 1.00 84.81 167 GLY A O 1
ATOM 1310 N N . SER A 1 168 ? 3.246 15.314 11.102 1.00 87.94 168 SER A N 1
ATOM 1311 C CA . SER A 1 168 ? 4.598 15.821 10.940 1.00 87.94 168 SER A CA 1
ATOM 1312 C C . SER A 1 168 ? 5.266 15.104 9.778 1.00 87.94 168 SER A C 1
ATOM 1314 O O . SER A 1 168 ? 5.070 13.901 9.573 1.00 87.94 168 SER A O 1
ATOM 1316 N N . ARG A 1 169 ? 6.040 15.857 9.003 1.00 84.19 169 ARG A N 1
ATOM 1317 C CA . ARG A 1 169 ? 6.864 15.344 7.913 1.00 84.19 169 ARG A CA 1
ATOM 1318 C C . ARG A 1 169 ? 8.261 15.915 8.072 1.00 84.19 169 ARG A C 1
ATOM 1320 O O . ARG A 1 169 ? 8.420 17.108 8.314 1.00 84.19 169 ARG A O 1
ATOM 1327 N N . THR A 1 170 ? 9.261 15.061 7.945 1.00 79.19 170 THR A N 1
ATOM 1328 C CA . THR A 1 170 ? 10.667 15.437 7.964 1.00 79.19 170 THR A CA 1
ATOM 1329 C C . THR A 1 170 ? 11.307 14.911 6.693 1.00 79.19 170 THR A C 1
ATOM 1331 O O . THR A 1 170 ? 11.390 13.700 6.481 1.00 79.19 170 THR A O 1
ATOM 1334 N N . ASP A 1 171 ? 11.782 15.842 5.873 1.00 72.06 171 ASP A N 1
ATOM 1335 C CA . ASP A 1 171 ? 12.622 15.546 4.723 1.00 72.06 171 ASP A CA 1
ATOM 1336 C C . ASP A 1 171 ? 14.070 15.787 5.139 1.00 72.06 171 ASP A C 1
ATOM 1338 O O . ASP A 1 171 ? 14.473 16.922 5.408 1.00 72.06 171 ASP A O 1
ATOM 1342 N N . SER A 1 172 ? 14.879 14.732 5.217 1.00 60.75 172 SER A N 1
ATOM 1343 C CA . SER A 1 172 ? 16.299 14.905 5.511 1.00 60.75 172 SER A CA 1
ATOM 1344 C C . SER A 1 172 ? 17.028 15.409 4.263 1.00 60.75 172 SER A C 1
ATOM 1346 O O . SER A 1 172 ? 17.611 14.620 3.530 1.00 60.75 172 SER A O 1
ATOM 1348 N N . LYS A 1 173 ? 17.023 16.727 4.010 1.00 51.75 173 LYS A N 1
ATOM 1349 C CA . LYS A 1 173 ? 18.057 17.373 3.182 1.00 51.75 173 LYS A CA 1
ATOM 1350 C C . LYS A 1 173 ? 19.343 17.409 4.004 1.00 51.75 173 LYS A C 1
ATOM 1352 O O . LYS A 1 173 ? 19.406 18.102 5.014 1.00 51.75 173 LYS A O 1
ATOM 1357 N N . ARG A 1 174 ? 20.381 16.688 3.578 1.00 44.78 174 ARG A N 1
ATOM 1358 C CA . ARG A 1 174 ? 21.737 16.945 4.080 1.00 44.78 174 ARG A CA 1
ATOM 1359 C C . ARG A 1 174 ? 22.141 18.322 3.538 1.00 44.78 174 ARG A C 1
ATOM 1361 O O . ARG A 1 174 ? 22.319 18.453 2.330 1.00 44.78 174 ARG A O 1
ATOM 1368 N N . GLN A 1 175 ? 22.153 19.354 4.384 1.00 42.59 175 GLN A N 1
ATOM 1369 C CA . GLN A 1 175 ? 22.777 20.630 4.024 1.00 42.59 175 GLN A CA 1
ATOM 1370 C C . GLN A 1 175 ? 24.294 20.409 3.857 1.00 42.59 175 GLN A C 1
ATOM 1372 O O . GLN A 1 175 ? 24.834 19.545 4.556 1.00 42.59 175 GLN A O 1
ATOM 1377 N N . PRO A 1 176 ? 24.927 21.094 2.884 1.00 49.25 176 PRO A N 1
ATOM 1378 C CA . PRO A 1 176 ? 26.349 20.950 2.574 1.00 49.25 176 PRO A CA 1
ATOM 1379 C C . PRO A 1 176 ? 27.252 21.395 3.725 1.00 49.25 176 PRO A C 1
ATOM 1381 O O . PRO A 1 176 ? 26.843 22.309 4.477 1.00 49.25 176 PRO A O 1
#

Organism: NCBI:txid158822

Radius of gyration: 21.57 Å; chains: 1; bounding box: 55×43×56 Å